Protein AF-A0AAD4NCC8-F1 (afdb_monomer)

pLDDT: mean 80.58, std 19.7, range [39.34, 98.5]

Sequence (128 aa):
MSDNEFSDNEIDVESAASPSLSGNAPIHDSKRQARAQHNALERRRRDNIKDMYTSLKDEIPNFSNDRASRAQILKKTIEQIQDSNAEVEELNRELKQIEETNQKLRAQIQEKQASTDTPQSNTPSGSQ

Foldseek 3Di:
DDDDDDDPPPPPPPPPDDDDDDDPPPVVVVVVVVVVVVVVVVVVVVVVVVVVLVVLQVPQPPSPDPPDDSVRSVVSSVVRVVVVVVVVVVVVVVVVVVVVVVVVVVVVVVVVVVVVPPDPPDDDDDDD

InterPro domains:
  IPR011598 Myc-type, basic helix-loop-helix (bHLH) domain [PF00010] (35-83)
  IPR011598 Myc-type, basic helix-loop-helix (bHLH) domain [PS50888] (33-84)
  IPR011598 Myc-type, basic helix-loop-helix (bHLH) domain [SM00353] (39-90)
  IPR036638 Helix-loop-helix DNA-binding domain superfamily [G3DSA:4.10.280.10] (25-116)
  IPR036638 Helix-loop-helix DNA-binding domain superfamily [SSF47459] (32-109)

Solvent-accessible surface area (backbone atoms only — not comparable to full-atom values): 8073 Å² total; per-residue (Å²): 138,83,91,84,86,77,83,81,76,78,80,80,76,79,76,82,84,76,86,87,77,96,68,90,58,67,68,58,50,51,58,51,48,53,52,51,51,51,54,52,51,52,49,52,51,52,50,52,52,50,50,52,54,49,55,56,40,72,72,40,83,92,61,80,59,94,80,62,48,71,67,53,44,54,53,49,50,53,50,50,54,52,51,51,51,52,49,51,55,49,52,53,51,50,50,52,53,51,51,55,50,49,51,52,51,52,51,53,52,52,54,52,52,58,62,69,68,57,76,82,78,82,76,85,79,85,84,136

Organism: NCBI:txid166010

Radius of gyration: 38.97 Å; Cα contacts (8 Å, |Δi|>4): 11; chains: 1; bounding box: 90×47×117 Å

Structure (mmCIF, N/CA/C/O backbone):
data_AF-A0AAD4NCC8-F1
#
_entry.id   AF-A0AAD4NCC8-F1
#
loop_
_atom_site.group_PDB
_atom_site.id
_atom_site.type_symbol
_atom_site.label_atom_id
_atom_site.label_alt_id
_atom_site.label_comp_id
_atom_site.label_asym_id
_atom_site.label_entity_id
_atom_site.label_seq_id
_atom_site.pdbx_PDB_ins_code
_atom_site.Cartn_x
_atom_site.Cartn_y
_atom_site.Cartn_z
_atom_site.occupancy
_atom_site.B_iso_or_equiv
_atom_site.auth_seq_id
_atom_site.auth_comp_id
_atom_site.auth_asym_id
_atom_site.auth_atom_id
_atom_site.pdbx_PDB_model_num
ATOM 1 N N . MET A 1 1 ? 18.645 31.765 0.807 1.00 39.34 1 MET A N 1
ATOM 2 C CA . MET A 1 1 ? 19.757 30.820 0.599 1.00 39.34 1 MET A CA 1
ATOM 3 C C . MET A 1 1 ? 19.487 30.157 -0.731 1.00 39.34 1 MET A C 1
ATOM 5 O O . MET A 1 1 ? 18.459 29.515 -0.868 1.00 39.34 1 MET A O 1
ATOM 9 N N . SER A 1 2 ? 20.288 30.499 -1.732 1.00 42.75 2 SER A N 1
ATOM 10 C CA . SER A 1 2 ? 20.187 30.007 -3.104 1.00 42.75 2 SER A CA 1
ATOM 11 C C . SER A 1 2 ? 21.313 29.006 -3.311 1.00 42.75 2 SER A C 1
A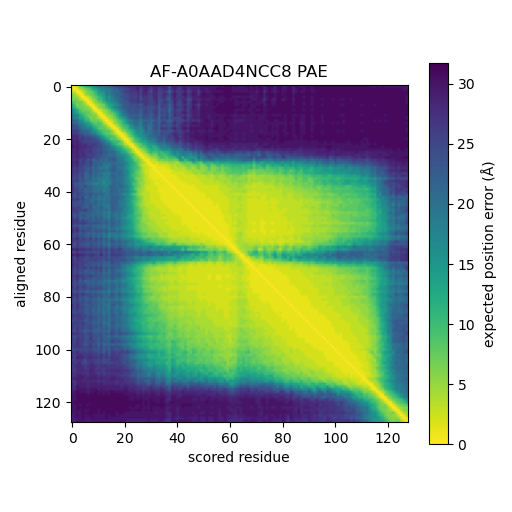TOM 13 O O . SER A 1 2 ? 22.481 29.395 -3.307 1.00 42.75 2 SER A O 1
ATOM 15 N N . ASP A 1 3 ? 20.930 27.740 -3.427 1.00 51.22 3 ASP A N 1
ATOM 16 C CA . ASP A 1 3 ? 21.790 26.607 -3.737 1.00 51.22 3 ASP A CA 1
ATOM 17 C C . ASP A 1 3 ? 22.314 26.731 -5.166 1.00 51.22 3 ASP A C 1
ATOM 19 O O . ASP A 1 3 ? 21.527 26.750 -6.111 1.00 51.22 3 ASP A O 1
ATOM 23 N N . ASN A 1 4 ? 23.633 26.822 -5.331 1.00 58.09 4 ASN A N 1
ATOM 24 C CA . ASN A 1 4 ? 24.262 26.660 -6.638 1.00 58.09 4 ASN A CA 1
ATOM 25 C C . ASN A 1 4 ? 25.720 26.193 -6.499 1.00 58.09 4 ASN A C 1
ATOM 27 O O . ASN A 1 4 ? 26.644 26.858 -6.952 1.00 58.09 4 ASN A O 1
ATOM 31 N N . GLU A 1 5 ? 25.920 25.031 -5.874 1.00 58.19 5 GLU A N 1
ATOM 32 C CA . GLU A 1 5 ? 27.189 24.295 -5.912 1.00 58.19 5 GLU A CA 1
ATOM 33 C C . GLU A 1 5 ? 26.913 22.803 -6.126 1.00 58.19 5 GLU A C 1
ATOM 35 O O . GLU A 1 5 ? 26.882 22.000 -5.197 1.00 58.19 5 GLU A O 1
ATOM 40 N N . PHE A 1 6 ? 26.722 22.414 -7.384 1.00 49.16 6 PHE A N 1
ATOM 41 C CA . PHE A 1 6 ? 27.107 21.075 -7.808 1.00 49.16 6 PHE A CA 1
ATOM 42 C C . PHE A 1 6 ? 28.033 21.243 -9.003 1.00 49.16 6 PHE A C 1
ATOM 44 O O . PHE A 1 6 ? 27.615 21.627 -10.092 1.00 49.16 6 PHE A O 1
ATOM 51 N N . SER A 1 7 ? 29.319 21.076 -8.711 1.00 49.00 7 SER A N 1
ATOM 52 C CA . SER A 1 7 ? 30.437 21.180 -9.635 1.00 49.00 7 SER A CA 1
ATOM 53 C C . SER A 1 7 ? 30.214 20.256 -10.833 1.00 49.00 7 SER A C 1
ATOM 55 O O . SER A 1 7 ? 30.194 19.031 -10.702 1.00 49.00 7 SER A O 1
ATOM 57 N N . ASP A 1 8 ? 30.036 20.878 -11.995 1.00 54.84 8 ASP A N 1
ATOM 58 C CA . ASP A 1 8 ? 30.187 20.261 -13.305 1.00 54.84 8 ASP A CA 1
ATOM 59 C C . ASP A 1 8 ? 31.678 19.973 -13.485 1.00 54.84 8 ASP A C 1
ATOM 61 O O . ASP A 1 8 ? 32.475 20.835 -13.857 1.00 54.84 8 ASP A O 1
ATOM 65 N N . ASN A 1 9 ? 32.093 18.786 -13.053 1.00 53.12 9 ASN A N 1
ATOM 66 C CA . ASN A 1 9 ? 33.463 18.336 -13.202 1.00 53.12 9 ASN A CA 1
ATOM 67 C C . ASN A 1 9 ? 33.645 17.884 -14.657 1.00 53.12 9 ASN A C 1
ATOM 69 O O . ASN A 1 9 ? 33.572 16.688 -14.952 1.00 53.12 9 ASN A O 1
ATOM 73 N N . GLU A 1 10 ? 33.845 18.852 -15.558 1.00 53.25 10 GLU A N 1
ATOM 74 C CA . GLU A 1 10 ? 34.293 18.619 -16.929 1.00 53.25 10 GLU A CA 1
ATOM 75 C C . GLU A 1 10 ? 35.540 17.726 -16.894 1.00 53.25 10 GLU A C 1
ATOM 77 O O . GLU A 1 10 ? 36.611 18.107 -16.422 1.00 53.25 10 GLU A O 1
ATOM 82 N N . ILE A 1 11 ? 35.386 16.482 -17.349 1.00 59.38 11 ILE A N 1
ATOM 83 C CA . ILE A 1 11 ? 36.519 15.603 -17.615 1.00 59.38 11 ILE A CA 1
ATOM 84 C C . ILE A 1 11 ? 37.114 16.099 -18.928 1.00 59.38 11 ILE A C 1
ATOM 86 O O . ILE A 1 11 ? 36.654 15.733 -20.011 1.00 59.38 11 ILE A O 1
ATOM 90 N N . ASP A 1 12 ? 38.116 16.959 -18.798 1.00 49.59 12 ASP A N 1
ATOM 91 C CA . ASP A 1 12 ? 38.926 17.465 -19.894 1.00 49.59 12 ASP A CA 1
ATOM 92 C C . ASP A 1 12 ? 39.750 16.295 -20.463 1.00 49.59 12 ASP A C 1
ATOM 94 O O . ASP A 1 12 ? 40.814 15.923 -19.962 1.00 49.59 12 ASP A O 1
ATOM 98 N N . VAL A 1 13 ? 39.199 15.608 -21.468 1.00 57.56 13 VAL A N 1
ATOM 99 C CA . VAL A 1 13 ? 39.927 14.572 -22.211 1.00 57.56 13 VAL A CA 1
ATOM 100 C C . VAL A 1 13 ? 40.795 15.288 -23.237 1.00 57.56 13 VAL A C 1
ATOM 102 O O . VAL A 1 13 ? 40.425 15.423 -24.405 1.00 57.56 13 VAL A O 1
ATOM 105 N N . GLU A 1 14 ? 41.949 15.763 -22.775 1.00 45.19 14 GLU A N 1
ATOM 106 C CA . GLU A 1 14 ? 42.994 16.376 -23.589 1.00 45.19 14 GLU A CA 1
ATOM 107 C C . GLU A 1 14 ? 43.442 15.382 -24.679 1.00 45.19 14 GLU A C 1
ATOM 109 O O . GLU A 1 14 ? 44.218 14.447 -24.464 1.00 45.19 14 GLU A O 1
ATOM 114 N N . SER A 1 15 ? 42.881 15.539 -25.879 1.00 56.84 15 SER A N 1
ATOM 115 C CA . SER A 1 15 ? 43.244 14.757 -27.056 1.00 56.84 15 SER A CA 1
ATOM 116 C C . SER A 1 15 ? 44.545 15.314 -27.628 1.00 56.84 15 SER A C 1
ATOM 118 O O . SER A 1 15 ? 44.545 16.148 -28.532 1.00 56.84 15 SER A O 1
ATOM 120 N N . ALA A 1 16 ? 45.672 14.847 -27.088 1.00 52.09 16 ALA A N 1
ATOM 121 C CA . ALA A 1 16 ? 46.987 15.060 -27.677 1.00 52.09 16 ALA A CA 1
ATOM 122 C C . ALA A 1 16 ? 47.058 14.343 -29.039 1.00 52.09 16 ALA A C 1
ATOM 124 O O . ALA A 1 16 ? 47.358 13.152 -29.145 1.00 52.09 16 ALA A O 1
ATOM 125 N N . ALA A 1 17 ? 46.728 15.078 -30.098 1.00 55.72 17 ALA A N 1
ATOM 126 C CA . ALA A 1 17 ? 46.842 14.632 -31.475 1.00 55.72 17 ALA A CA 1
ATOM 127 C C . ALA A 1 17 ? 48.323 14.449 -31.852 1.00 55.72 17 ALA A C 1
ATOM 129 O O . ALA A 1 17 ? 49.049 15.418 -32.059 1.00 55.72 17 ALA A O 1
ATOM 130 N N . SER A 1 18 ? 48.764 13.196 -31.985 1.00 56.88 18 SER A N 1
ATOM 131 C CA . SER A 1 18 ? 49.967 12.840 -32.749 1.00 56.88 18 SER A CA 1
ATOM 132 C C . SER A 1 18 ? 49.545 12.338 -34.135 1.00 56.88 18 SER A C 1
ATOM 134 O O . SER A 1 18 ? 48.647 11.493 -34.214 1.00 56.88 18 SER A O 1
ATOM 136 N N . PRO A 1 19 ? 50.129 12.840 -35.239 1.00 62.56 19 PRO A N 1
ATOM 137 C CA . PRO A 1 19 ? 49.698 12.465 -36.573 1.00 62.56 19 PRO A CA 1
ATOM 138 C C . PRO A 1 19 ? 50.362 11.163 -37.034 1.00 62.56 19 PRO A C 1
ATOM 140 O O . PRO A 1 19 ? 51.541 10.925 -36.795 1.00 62.56 19 PRO A O 1
ATOM 143 N N . SER A 1 20 ? 49.588 10.400 -37.812 1.00 53.81 20 SER A N 1
ATOM 144 C CA . SER A 1 20 ? 50.002 9.292 -38.680 1.00 53.81 20 SER A CA 1
ATOM 145 C C . SER A 1 20 ? 50.388 7.975 -37.996 1.00 53.81 20 SER A C 1
ATOM 147 O O . SER A 1 20 ? 51.535 7.776 -37.613 1.00 53.81 20 SER A O 1
ATOM 149 N N . LEU A 1 21 ? 49.461 7.009 -38.034 1.00 45.81 21 LEU A N 1
ATOM 150 C CA . LEU A 1 21 ? 49.648 5.729 -38.734 1.00 45.81 21 LEU A CA 1
ATOM 151 C C . LEU A 1 21 ? 48.290 5.020 -38.909 1.00 45.81 21 LEU A C 1
ATOM 153 O O . LEU A 1 21 ? 47.430 5.026 -38.035 1.00 45.81 21 LEU A O 1
ATOM 157 N N . SER A 1 22 ? 48.112 4.458 -40.100 1.00 52.75 22 SER A N 1
ATOM 158 C CA . SER A 1 22 ? 46.989 3.648 -40.579 1.00 52.75 22 SER A CA 1
ATOM 159 C C . SER A 1 22 ? 46.392 2.695 -39.527 1.00 52.75 22 SER A C 1
ATOM 161 O O . SER A 1 22 ? 47.087 1.811 -39.032 1.00 52.75 22 SER A O 1
ATOM 163 N N . GLY A 1 23 ? 45.094 2.838 -39.223 1.00 49.53 23 GLY A N 1
ATOM 164 C CA . GLY A 1 23 ? 44.361 1.896 -38.367 1.00 49.53 23 GLY A CA 1
ATOM 165 C C . GLY A 1 23 ? 43.169 2.502 -37.625 1.00 49.53 23 GLY A C 1
ATOM 166 O O . GLY A 1 23 ? 43.095 2.408 -36.408 1.00 49.53 23 GLY A O 1
ATOM 167 N N . ASN A 1 24 ? 42.218 3.123 -38.328 1.00 51.06 24 ASN A N 1
ATOM 168 C CA . ASN A 1 24 ? 41.102 3.870 -37.721 1.00 51.06 24 ASN A CA 1
ATOM 169 C C . ASN A 1 24 ? 39.961 2.994 -37.132 1.00 51.06 24 ASN A C 1
ATOM 171 O O . ASN A 1 24 ? 38.832 3.459 -36.989 1.00 51.06 24 ASN A O 1
ATOM 175 N N . ALA A 1 25 ? 40.230 1.724 -36.815 1.00 57.03 25 ALA A N 1
ATOM 176 C CA . ALA A 1 25 ? 39.236 0.736 -36.378 1.00 57.03 25 ALA A CA 1
ATOM 177 C C . ALA A 1 25 ? 39.034 0.600 -34.840 1.00 57.03 25 ALA A C 1
ATOM 179 O O . ALA A 1 25 ? 37.885 0.503 -34.414 1.00 57.03 25 ALA A O 1
ATOM 180 N N . PRO A 1 26 ? 40.058 0.658 -33.958 1.00 58.09 26 PRO A N 1
ATOM 181 C CA . PRO A 1 26 ? 39.899 0.191 -32.573 1.00 58.09 26 PRO A CA 1
ATOM 182 C C . PRO A 1 26 ? 39.231 1.201 -31.618 1.00 58.09 26 PRO A C 1
ATOM 184 O O . PRO A 1 26 ? 38.599 0.810 -30.637 1.00 58.09 26 PRO A O 1
ATOM 187 N N . ILE A 1 27 ? 39.317 2.509 -31.889 1.00 58.06 27 ILE A N 1
ATOM 188 C CA . ILE A 1 27 ? 38.742 3.551 -31.009 1.00 58.06 27 ILE A CA 1
ATOM 189 C C . ILE A 1 27 ? 37.221 3.669 -31.205 1.00 58.06 27 ILE A C 1
ATOM 191 O O . ILE A 1 27 ? 36.467 3.852 -30.244 1.00 58.06 27 ILE A O 1
ATOM 195 N N . HIS A 1 28 ? 36.749 3.524 -32.446 1.00 61.66 28 HIS A N 1
ATOM 196 C CA . HIS A 1 28 ? 35.319 3.528 -32.754 1.00 61.66 28 HIS A CA 1
ATOM 197 C C . HIS A 1 28 ? 34.611 2.311 -32.137 1.00 61.66 28 HIS A C 1
ATOM 199 O O . HIS A 1 28 ? 33.507 2.443 -31.598 1.00 61.66 28 HIS A O 1
ATOM 205 N N . ASP A 1 29 ? 35.280 1.155 -32.129 1.00 72.94 29 ASP A N 1
ATOM 206 C CA . ASP A 1 29 ? 34.769 -0.071 -31.518 1.00 72.94 29 ASP A CA 1
ATOM 207 C C . ASP A 1 29 ? 34.649 0.037 -29.995 1.00 72.94 29 ASP A C 1
ATOM 209 O O . ASP A 1 29 ? 33.614 -0.345 -29.448 1.00 72.94 29 ASP A O 1
ATOM 213 N N . SER A 1 30 ? 35.615 0.663 -29.315 1.00 79.12 30 SER A N 1
ATOM 214 C CA . SER A 1 30 ? 35.541 0.903 -27.865 1.00 79.12 30 SER A CA 1
ATOM 215 C C . SER A 1 30 ? 34.361 1.811 -27.482 1.00 79.12 30 SER A C 1
ATOM 217 O O . SER A 1 30 ? 33.550 1.471 -26.616 1.00 79.12 30 SER A O 1
ATOM 219 N N . LYS A 1 31 ? 34.156 2.927 -28.201 1.00 87.06 31 LYS A N 1
ATOM 220 C CA . LYS A 1 31 ? 33.007 3.826 -27.963 1.00 87.06 31 LYS A CA 1
ATOM 221 C C . LYS A 1 31 ? 31.669 3.142 -28.262 1.00 87.06 31 LYS A C 1
ATOM 223 O O . LYS A 1 31 ? 30.679 3.361 -27.558 1.00 87.06 31 LYS A O 1
ATOM 228 N N . ARG A 1 32 ? 31.621 2.299 -29.297 1.00 87.44 32 ARG A N 1
ATOM 229 C CA . ARG A 1 32 ? 30.442 1.493 -29.640 1.00 87.44 32 ARG A CA 1
ATOM 230 C C . ARG A 1 32 ? 30.157 0.435 -28.573 1.00 87.44 32 ARG A C 1
ATOM 232 O O . ARG A 1 32 ? 28.995 0.248 -28.213 1.00 87.44 32 ARG A O 1
ATOM 239 N N . GLN A 1 33 ? 31.190 -0.209 -28.037 1.00 88.19 33 GLN A N 1
ATOM 240 C CA . GLN A 1 33 ? 31.080 -1.200 -26.971 1.00 88.19 33 GLN A CA 1
ATOM 241 C C . GLN A 1 33 ? 30.602 -0.570 -25.659 1.00 88.19 33 GLN A C 1
ATOM 243 O O . GLN A 1 33 ? 29.677 -1.101 -25.048 1.00 88.19 33 GLN A O 1
ATOM 248 N N . ALA A 1 34 ? 31.125 0.601 -25.282 1.00 92.44 34 ALA A N 1
ATOM 249 C CA . ALA A 1 34 ? 30.663 1.346 -24.108 1.00 92.44 34 ALA A CA 1
ATOM 250 C C . ALA A 1 34 ? 29.169 1.709 -24.208 1.00 92.44 34 ALA A C 1
ATOM 252 O O . ALA A 1 34 ? 28.398 1.484 -23.274 1.00 92.44 34 ALA A O 1
ATOM 253 N N . ARG A 1 35 ? 28.715 2.187 -25.377 1.00 94.69 35 ARG A N 1
ATOM 254 C CA . ARG A 1 35 ? 27.283 2.444 -25.632 1.00 94.69 35 ARG A CA 1
ATOM 255 C C . ARG A 1 35 ? 26.442 1.168 -25.559 1.00 94.69 35 ARG A C 1
ATOM 257 O O . ARG A 1 35 ? 25.340 1.195 -25.019 1.00 94.69 35 ARG A O 1
ATOM 264 N N . ALA A 1 36 ? 26.941 0.053 -26.093 1.00 95.19 36 ALA A N 1
ATOM 265 C CA . ALA A 1 36 ? 26.243 -1.229 -26.042 1.00 95.19 36 ALA A CA 1
ATOM 266 C C . ALA A 1 36 ? 26.101 -1.748 -24.601 1.00 95.19 36 ALA A C 1
ATOM 268 O O . ALA A 1 36 ? 25.016 -2.183 -24.219 1.00 95.19 36 ALA A O 1
ATOM 269 N N . GLN A 1 37 ? 27.158 -1.642 -23.790 1.00 95.69 37 GLN A N 1
ATOM 270 C CA . GLN A 1 37 ? 27.134 -1.988 -22.367 1.00 95.69 37 GLN A CA 1
ATOM 271 C C . GLN A 1 37 ? 26.147 -1.111 -21.592 1.00 95.69 37 GLN A C 1
ATOM 273 O O . GLN A 1 37 ? 25.313 -1.637 -20.857 1.00 95.69 37 GLN A O 1
ATOM 278 N N . HIS A 1 38 ? 26.177 0.205 -21.814 1.00 97.50 38 HIS A N 1
ATOM 279 C CA . HIS A 1 38 ? 25.222 1.132 -21.209 1.00 97.50 38 HIS A CA 1
ATOM 280 C C . HIS A 1 38 ? 23.770 0.775 -21.577 1.00 97.50 38 HIS A C 1
ATOM 282 O O . HIS A 1 38 ? 22.906 0.672 -20.707 1.00 97.50 38 HIS A O 1
ATOM 288 N N . ASN A 1 39 ? 23.495 0.500 -22.856 1.00 97.94 39 ASN A N 1
ATOM 289 C CA . ASN A 1 39 ? 22.163 0.095 -23.315 1.00 97.94 39 ASN A CA 1
ATOM 290 C C . ASN A 1 39 ? 21.704 -1.235 -22.702 1.00 97.94 39 ASN A C 1
ATOM 292 O O . ASN A 1 39 ? 20.520 -1.392 -22.391 1.00 97.94 39 ASN A O 1
ATOM 296 N N . ALA A 1 40 ? 22.623 -2.188 -22.527 1.00 97.50 40 ALA A N 1
ATOM 297 C CA . ALA A 1 40 ? 22.340 -3.459 -21.871 1.00 97.50 40 ALA A CA 1
ATOM 298 C C . ALA A 1 40 ? 21.992 -3.259 -20.388 1.00 97.50 40 ALA A C 1
ATOM 300 O O . ALA A 1 40 ? 21.006 -3.825 -19.909 1.00 97.50 40 ALA A O 1
ATOM 301 N N . LEU A 1 41 ? 22.747 -2.409 -19.685 1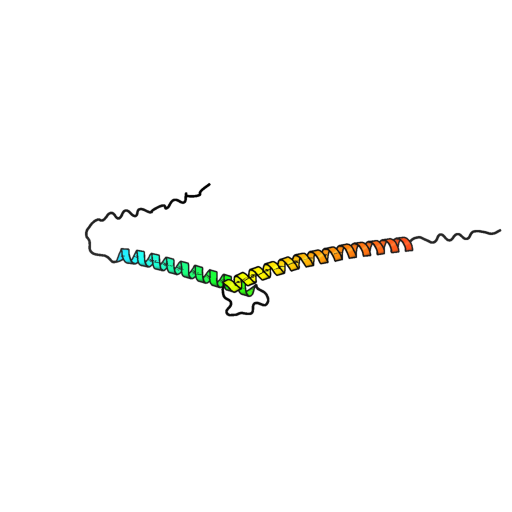.00 98.06 41 LEU A N 1
ATOM 302 C CA . LEU A 1 41 ? 22.483 -2.071 -18.288 1.00 98.06 41 LEU A CA 1
ATOM 303 C C . LEU A 1 41 ? 21.115 -1.400 -18.124 1.00 98.06 41 LEU A C 1
ATOM 305 O O . LEU A 1 41 ? 20.314 -1.829 -17.295 1.00 98.06 41 LEU A O 1
ATOM 309 N N . GLU A 1 42 ? 20.803 -0.409 -18.959 1.00 98.12 42 GLU A N 1
ATOM 310 C CA . GLU A 1 42 ? 19.517 0.287 -18.891 1.00 98.12 42 GLU A CA 1
ATOM 311 C C . GLU A 1 42 ? 18.344 -0.637 -19.249 1.00 98.12 42 GLU A C 1
ATOM 313 O O . GLU A 1 42 ? 17.269 -0.537 -18.658 1.00 98.12 42 GLU A O 1
ATOM 318 N N . ARG A 1 43 ? 18.529 -1.591 -20.173 1.00 98.31 43 ARG A N 1
ATOM 319 C CA . ARG A 1 43 ? 17.512 -2.618 -20.439 1.00 98.31 43 ARG A CA 1
ATOM 320 C C . ARG A 1 43 ? 17.235 -3.453 -19.190 1.00 98.31 43 ARG A C 1
ATOM 322 O O . ARG A 1 43 ? 16.074 -3.576 -18.818 1.00 98.31 43 ARG A O 1
ATOM 329 N N . ARG A 1 44 ? 18.278 -3.929 -18.504 1.00 98.31 44 ARG A N 1
ATOM 330 C CA . ARG A 1 44 ? 18.130 -4.670 -17.242 1.00 98.31 44 ARG A CA 1
ATOM 331 C C . ARG A 1 44 ? 17.431 -3.834 -16.167 1.00 98.31 44 ARG A C 1
ATOM 333 O O . ARG A 1 44 ? 16.571 -4.355 -15.464 1.00 98.31 44 ARG A O 1
ATOM 340 N N . ARG A 1 45 ? 17.756 -2.540 -16.060 1.00 98.50 45 ARG A N 1
ATOM 341 C CA . ARG A 1 45 ? 17.084 -1.618 -15.131 1.00 98.50 45 ARG A CA 1
ATOM 342 C C . ARG A 1 45 ? 15.590 -1.497 -15.442 1.00 98.50 45 ARG A C 1
ATOM 344 O O . ARG A 1 45 ? 14.765 -1.582 -14.537 1.00 98.50 45 ARG A O 1
ATOM 351 N N . ARG A 1 46 ? 15.231 -1.328 -16.718 1.00 98.25 46 ARG A N 1
ATOM 352 C CA . ARG A 1 46 ? 13.827 -1.242 -17.154 1.00 98.25 46 ARG A CA 1
ATOM 353 C C . ARG A 1 46 ? 13.054 -2.535 -16.914 1.00 98.25 46 ARG A C 1
ATOM 355 O O . ARG A 1 46 ? 11.897 -2.447 -16.510 1.00 98.25 46 ARG A O 1
ATOM 362 N N . ASP A 1 47 ? 13.677 -3.687 -17.149 1.00 98.25 47 ASP A N 1
ATOM 363 C CA . ASP A 1 47 ? 13.071 -4.996 -16.890 1.00 98.25 47 ASP A CA 1
ATOM 364 C C . ASP A 1 47 ? 12.807 -5.168 -15.385 1.00 98.25 47 ASP A C 1
ATOM 366 O O . ASP A 1 47 ? 11.675 -5.429 -14.998 1.00 98.25 47 ASP A O 1
ATOM 370 N N . ASN A 1 48 ? 13.783 -4.847 -14.527 1.00 98.38 48 ASN A N 1
ATOM 371 C CA . ASN A 1 48 ? 13.601 -4.885 -13.073 1.00 98.38 48 ASN A CA 1
ATOM 372 C C . ASN A 1 48 ? 12.463 -3.968 -12.587 1.00 98.38 48 ASN A C 1
ATOM 374 O O . ASN A 1 48 ? 11.620 -4.392 -11.802 1.00 98.38 48 ASN A O 1
ATOM 378 N N . ILE A 1 49 ? 12.385 -2.733 -13.093 1.00 97.44 49 ILE A N 1
ATOM 379 C CA . ILE A 1 49 ? 11.279 -1.822 -12.761 1.00 97.44 49 ILE A CA 1
ATOM 380 C C . ILE A 1 49 ? 9.941 -2.408 -13.219 1.00 97.44 49 ILE A C 1
ATOM 382 O O . ILE A 1 49 ? 8.945 -2.307 -12.509 1.00 97.44 49 ILE A O 1
ATOM 386 N N . LYS A 1 50 ? 9.887 -3.002 -14.414 1.00 96.25 50 LYS A N 1
ATOM 387 C CA . LYS A 1 50 ? 8.666 -3.630 -14.927 1.00 96.25 50 LYS A CA 1
ATOM 388 C C . LYS A 1 50 ? 8.220 -4.791 -14.032 1.00 96.25 50 LYS A C 1
ATOM 390 O O . LYS A 1 50 ? 7.024 -4.891 -13.757 1.00 96.25 50 LYS A O 1
ATOM 395 N N . ASP A 1 51 ? 9.158 -5.603 -13.559 1.00 96.88 51 ASP A N 1
ATOM 396 C CA . ASP A 1 51 ? 8.878 -6.695 -12.629 1.00 96.88 51 ASP A CA 1
ATOM 397 C C . ASP 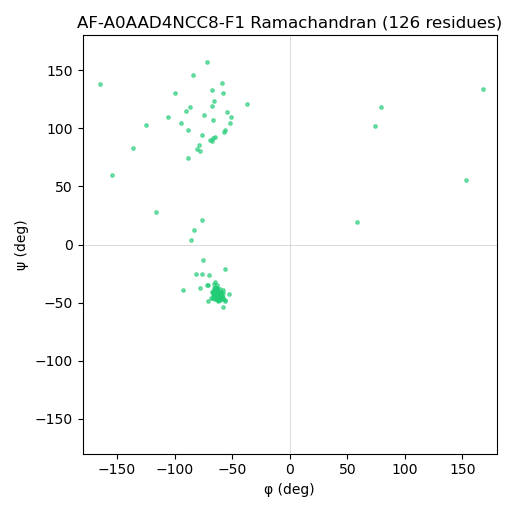A 1 51 ? 8.333 -6.143 -11.306 1.00 96.88 51 ASP A C 1
ATOM 399 O O . ASP A 1 51 ? 7.274 -6.577 -10.867 1.00 96.88 51 ASP A O 1
ATOM 403 N N . MET A 1 52 ? 8.949 -5.092 -10.748 1.00 97.00 52 MET A N 1
ATOM 404 C CA . MET A 1 52 ? 8.441 -4.419 -9.542 1.00 97.00 52 MET A CA 1
ATOM 405 C C . MET A 1 52 ? 7.012 -3.887 -9.711 1.00 97.00 52 MET A C 1
ATOM 407 O O . MET A 1 52 ? 6.200 -4.031 -8.805 1.00 97.00 52 MET A O 1
ATOM 411 N N . TYR A 1 53 ? 6.678 -3.288 -10.860 1.00 95.88 53 TYR A N 1
ATOM 412 C CA . TYR A 1 53 ? 5.303 -2.850 -11.141 1.00 95.88 53 TYR A CA 1
ATOM 413 C C . TYR A 1 53 ? 4.324 -4.021 -11.247 1.00 95.88 53 TYR A C 1
ATOM 415 O O . TYR A 1 53 ? 3.157 -3.858 -10.905 1.00 95.88 53 TYR A O 1
ATOM 423 N N . THR A 1 54 ? 4.784 -5.174 -11.736 1.00 93.31 54 THR A N 1
ATOM 424 C CA . THR A 1 54 ? 3.964 -6.387 -11.838 1.00 93.31 54 THR A CA 1
ATOM 425 C C . THR A 1 54 ? 3.711 -6.964 -10.448 1.00 93.31 54 THR A C 1
ATOM 427 O O . THR A 1 54 ? 2.560 -7.137 -10.079 1.00 93.31 54 THR A O 1
ATOM 430 N N . SER A 1 55 ? 4.750 -7.121 -9.624 1.00 94.31 55 SER A N 1
ATOM 431 C CA . SER A 1 55 ? 4.586 -7.542 -8.228 1.00 94.31 55 SER A CA 1
ATOM 432 C C . SER A 1 55 ? 3.701 -6.577 -7.442 1.00 94.31 55 SER A C 1
ATOM 434 O O . SER A 1 55 ? 2.787 -7.009 -6.756 1.00 94.31 55 SER A O 1
ATOM 436 N N . LEU A 1 56 ? 3.905 -5.262 -7.593 1.00 95.00 56 LEU A N 1
ATOM 437 C CA . LEU A 1 56 ? 3.070 -4.266 -6.921 1.00 95.00 56 LEU A CA 1
ATOM 438 C C . LEU A 1 56 ? 1.601 -4.374 -7.333 1.00 95.00 56 LEU A C 1
ATOM 440 O O . LEU A 1 56 ? 0.723 -4.182 -6.504 1.00 95.00 56 LEU A O 1
ATOM 444 N N . LYS A 1 57 ? 1.332 -4.658 -8.609 1.00 93.56 57 LYS A N 1
ATOM 445 C CA . LYS A 1 57 ? -0.022 -4.866 -9.118 1.00 93.56 57 LYS A CA 1
ATOM 446 C C . LYS A 1 57 ? -0.696 -6.055 -8.429 1.00 93.56 57 LYS A C 1
ATOM 448 O O . LYS A 1 57 ? -1.865 -5.947 -8.068 1.00 93.56 57 LYS A O 1
ATOM 453 N N . ASP A 1 58 ? 0.033 -7.154 -8.278 1.00 91.38 58 ASP A N 1
ATOM 454 C CA . ASP A 1 58 ? -0.490 -8.412 -7.743 1.00 91.38 58 ASP A CA 1
ATOM 455 C C . ASP A 1 58 ? -0.797 -8.32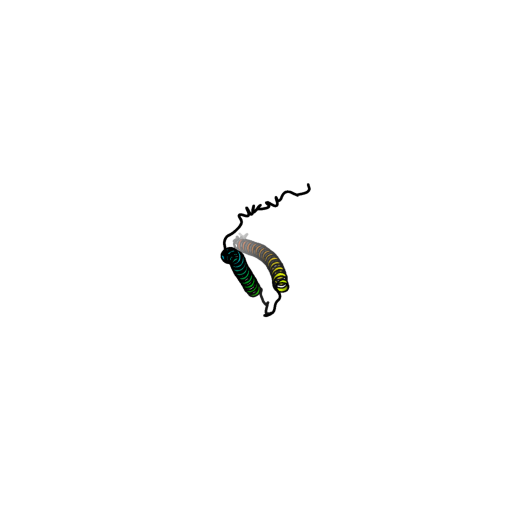4 -6.235 1.00 91.38 58 ASP A C 1
ATOM 457 O O . ASP A 1 58 ? -1.700 -9.004 -5.755 1.00 91.38 58 ASP A O 1
ATOM 461 N N . GLU A 1 59 ? -0.112 -7.437 -5.505 1.00 92.69 59 GLU A N 1
ATOM 462 C CA . GLU A 1 59 ? -0.369 -7.150 -4.083 1.00 92.69 59 GLU A CA 1
ATOM 463 C C . GLU A 1 59 ? -1.633 -6.299 -3.842 1.00 92.69 59 GLU A C 1
ATOM 465 O O . GLU A 1 59 ? -2.088 -6.170 -2.707 1.00 92.69 59 GLU A O 1
ATOM 470 N N . ILE A 1 60 ? -2.217 -5.686 -4.880 1.00 91.31 60 ILE A N 1
ATOM 471 C CA . ILE A 1 60 ? -3.409 -4.839 -4.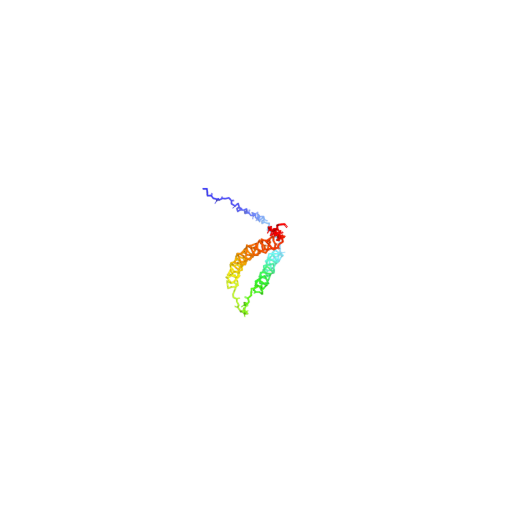729 1.00 91.31 60 ILE A CA 1
ATOM 472 C C . ILE A 1 60 ? -4.673 -5.717 -4.789 1.00 91.31 60 ILE A C 1
ATOM 474 O O . ILE A 1 60 ? -4.976 -6.290 -5.843 1.00 91.31 60 ILE A O 1
ATOM 478 N N . PRO A 1 61 ? -5.489 -5.766 -3.719 1.00 87.44 61 PRO A N 1
ATOM 479 C CA . PRO A 1 61 ? -6.724 -6.541 -3.703 1.00 87.44 61 PRO A CA 1
ATOM 480 C C . PRO A 1 61 ? -7.693 -6.107 -4.809 1.00 87.44 61 PRO A C 1
ATOM 482 O O . PRO A 1 61 ? -7.890 -4.917 -5.065 1.00 87.44 61 PRO A O 1
ATOM 485 N N . ASN A 1 62 ? -8.346 -7.080 -5.450 1.00 79.75 62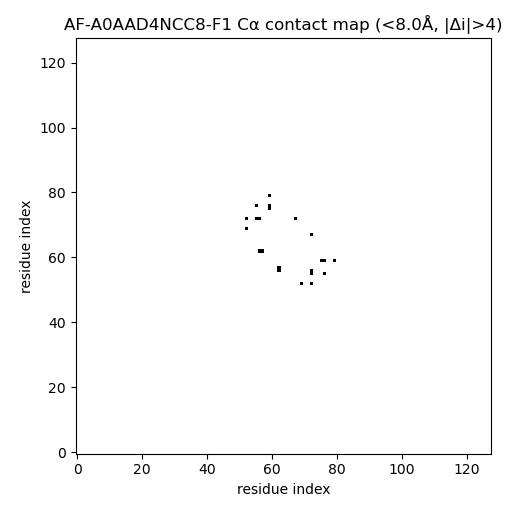 ASN A N 1
ATOM 486 C CA . ASN A 1 62 ? -9.374 -6.864 -6.478 1.00 79.75 62 ASN A CA 1
ATOM 487 C C . ASN A 1 62 ? -8.910 -6.058 -7.710 1.00 79.75 62 ASN A C 1
ATOM 489 O O . ASN A 1 62 ? -9.736 -5.542 -8.468 1.00 79.75 62 ASN A O 1
ATOM 493 N N . PHE A 1 63 ? -7.601 -5.964 -7.959 1.00 83.25 63 PHE A N 1
ATOM 494 C CA . PHE A 1 63 ? -7.056 -5.245 -9.107 1.00 83.25 63 PHE A CA 1
ATOM 495 C C . PHE A 1 63 ? -6.932 -6.144 -10.349 1.00 83.25 63 PHE A C 1
ATOM 497 O O . PHE A 1 63 ? -5.853 -6.562 -10.760 1.00 83.25 63 PHE A O 1
ATOM 504 N N . SER A 1 64 ? -8.065 -6.444 -10.988 1.00 70.75 64 SER A N 1
ATOM 505 C CA . SER A 1 64 ? -8.167 -7.418 -12.092 1.00 70.75 64 SER A CA 1
ATOM 506 C C . SER A 1 64 ? -7.809 -6.883 -13.489 1.00 70.75 64 SER A C 1
ATOM 508 O O . SER A 1 64 ? -8.081 -7.536 -14.497 1.00 70.75 64 SER A O 1
ATOM 510 N N . ASN A 1 65 ? -7.206 -5.695 -13.602 1.00 75.94 65 ASN A N 1
ATOM 511 C CA . ASN A 1 65 ? -6.915 -5.116 -14.913 1.00 75.94 65 ASN A CA 1
ATOM 512 C C . ASN A 1 65 ? -5.551 -5.572 -15.454 1.00 75.94 65 ASN A C 1
ATOM 514 O O . ASN A 1 65 ? -4.507 -4.986 -15.155 1.00 75.94 65 ASN A O 1
ATOM 518 N N . ASP A 1 66 ? -5.569 -6.579 -16.327 1.00 72.50 66 ASP A N 1
ATOM 519 C CA . ASP A 1 66 ? -4.390 -7.094 -17.040 1.00 72.50 66 ASP A CA 1
ATOM 520 C C . ASP A 1 66 ? -3.622 -6.051 -17.854 1.00 72.50 66 ASP A C 1
ATOM 522 O O . ASP A 1 66 ? -2.432 -6.228 -18.109 1.00 72.50 66 ASP A O 1
ATOM 526 N N . ARG A 1 67 ? -4.255 -4.926 -18.207 1.00 83.62 67 ARG A N 1
ATOM 527 C CA . ARG A 1 67 ? -3.635 -3.825 -18.960 1.00 83.62 67 ARG A CA 1
ATOM 528 C C . ARG A 1 67 ? -3.553 -2.523 -18.165 1.00 83.62 67 ARG A C 1
ATOM 530 O O . ARG A 1 67 ? -3.550 -1.443 -18.756 1.00 83.62 67 ARG A O 1
ATOM 537 N N . ALA A 1 68 ? -3.483 -2.603 -16.838 1.00 88.31 68 ALA A N 1
ATOM 538 C CA . ALA A 1 68 ? -3.297 -1.426 -16.000 1.00 88.31 68 ALA A CA 1
ATOM 539 C C . ALA A 1 68 ? -2.015 -0.657 -16.362 1.00 88.31 68 ALA A C 1
ATOM 541 O O . ALA A 1 68 ? -0.921 -1.218 -16.448 1.00 88.31 68 ALA A O 1
ATOM 542 N N . SER A 1 69 ? -2.145 0.655 -16.552 1.00 93.94 69 SER A N 1
ATOM 543 C CA . SER A 1 69 ? -0.991 1.534 -16.745 1.00 93.94 69 SER A CA 1
ATOM 544 C C . SER A 1 69 ? -0.207 1.719 -15.440 1.00 93.94 69 SER A C 1
ATOM 546 O O . SER A 1 69 ? -0.765 1.616 -14.348 1.00 93.94 69 SER A O 1
ATOM 548 N N . ARG A 1 70 ? 1.081 2.084 -15.536 1.00 94.44 70 ARG A N 1
ATOM 549 C CA . ARG A 1 70 ? 1.922 2.394 -14.360 1.00 94.44 70 ARG A CA 1
ATOM 550 C C . ARG A 1 70 ? 1.281 3.438 -13.443 1.00 94.44 70 ARG A C 1
ATOM 552 O O . ARG A 1 70 ? 1.275 3.261 -12.234 1.00 94.44 70 ARG A O 1
ATOM 559 N N . ALA A 1 71 ? 0.695 4.488 -14.019 1.00 95.06 71 ALA A N 1
ATOM 560 C CA . ALA A 1 71 ? 0.012 5.529 -13.254 1.00 95.06 71 ALA A CA 1
ATOM 561 C C . ALA A 1 71 ? -1.218 4.991 -12.502 1.00 95.06 71 ALA A C 1
ATOM 563 O O . ALA A 1 71 ? -1.447 5.374 -11.359 1.00 95.06 71 ALA A O 1
ATOM 564 N N . GLN A 1 72 ? -1.985 4.082 -13.114 1.00 94.19 72 GLN A N 1
ATOM 565 C CA . GLN A 1 72 ? -3.121 3.437 -12.450 1.00 94.19 72 GLN A CA 1
ATOM 566 C C . GLN A 1 72 ? -2.678 2.516 -11.316 1.00 94.19 72 GLN A C 1
ATOM 568 O O . GLN A 1 72 ? -3.312 2.548 -10.268 1.00 94.19 72 GLN A O 1
ATOM 573 N N . ILE A 1 73 ? -1.599 1.747 -11.507 1.00 94.81 73 ILE A N 1
ATOM 574 C CA . ILE A 1 73 ? -1.025 0.905 -10.447 1.00 94.81 73 ILE A CA 1
ATOM 575 C C . ILE A 1 73 ? -0.653 1.788 -9.252 1.00 94.81 73 ILE A C 1
ATOM 577 O O . ILE A 1 73 ? -1.177 1.576 -8.168 1.00 94.81 73 ILE A O 1
ATOM 581 N N . LEU A 1 74 ? 0.137 2.850 -9.466 1.00 96.25 74 LEU A N 1
ATOM 582 C CA . LEU A 1 74 ? 0.528 3.767 -8.387 1.00 96.25 74 LEU A CA 1
ATOM 583 C C . LEU A 1 74 ? -0.677 4.401 -7.689 1.00 96.25 74 LEU A C 1
ATOM 585 O O . LEU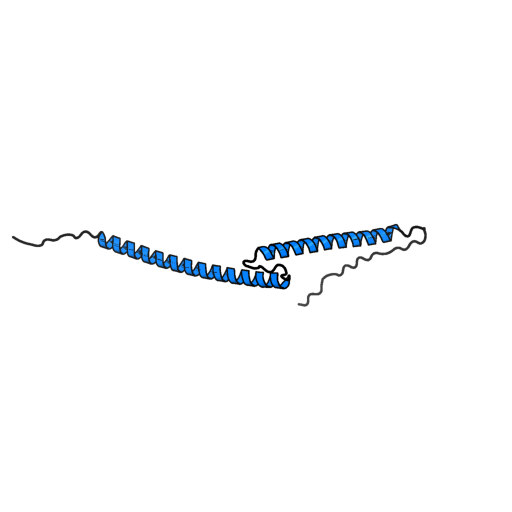 A 1 74 ? -0.738 4.420 -6.463 1.00 96.25 74 LEU A O 1
ATOM 589 N N . LYS A 1 75 ? -1.645 4.911 -8.461 1.00 94.88 75 LYS A N 1
ATOM 590 C CA . LYS A 1 75 ? -2.847 5.529 -7.898 1.00 94.88 75 LYS A CA 1
ATOM 591 C C . LYS A 1 75 ? -3.615 4.534 -7.031 1.00 94.88 75 LYS A C 1
ATOM 593 O O . LYS A 1 75 ? -3.998 4.881 -5.918 1.00 94.88 75 LYS A O 1
ATOM 598 N N . LYS A 1 76 ? -3.806 3.303 -7.513 1.00 94.12 76 LYS A N 1
ATOM 599 C CA . LYS A 1 76 ? -4.570 2.304 -6.772 1.00 94.12 76 LYS A CA 1
ATOM 600 C C . LYS A 1 76 ? -3.831 1.798 -5.536 1.00 94.12 76 LYS A C 1
ATOM 602 O O . LYS A 1 76 ? -4.472 1.579 -4.517 1.00 94.12 76 LYS A O 1
ATOM 607 N N . THR A 1 77 ? -2.504 1.685 -5.589 1.00 95.75 77 THR A N 1
ATOM 608 C CA . THR A 1 77 ? -1.684 1.405 -4.403 1.00 95.75 77 THR A CA 1
ATOM 609 C C . THR A 1 77 ? -1.872 2.480 -3.335 1.00 95.75 77 THR A C 1
ATOM 611 O O . THR A 1 77 ? -2.043 2.149 -2.168 1.00 95.75 77 THR A O 1
ATOM 614 N N . ILE A 1 78 ? -1.862 3.761 -3.720 1.00 96.31 78 ILE A N 1
ATOM 615 C CA . ILE A 1 78 ? -2.058 4.866 -2.771 1.00 96.31 78 ILE A CA 1
ATOM 616 C C . ILE A 1 78 ? -3.442 4.777 -2.122 1.00 96.31 78 ILE A C 1
ATOM 618 O O . ILE A 1 78 ? -3.529 4.855 -0.900 1.00 96.31 78 ILE A O 1
ATOM 622 N N . GLU A 1 79 ? -4.494 4.571 -2.920 1.00 95.06 79 GLU A N 1
ATOM 623 C CA . GLU A 1 79 ? -5.858 4.366 -2.408 1.00 95.06 79 GLU A CA 1
ATOM 624 C C . GLU A 1 79 ? -5.906 3.183 -1.431 1.00 95.06 79 GLU A C 1
ATOM 626 O O . GLU A 1 79 ? -6.385 3.336 -0.316 1.00 95.06 79 GLU A O 1
ATOM 631 N N . GLN A 1 80 ? -5.320 2.038 -1.794 1.00 95.69 80 GLN A N 1
ATOM 632 C CA . GLN A 1 80 ? -5.317 0.849 -0.941 1.00 95.69 80 GLN A CA 1
ATOM 633 C C . GLN A 1 80 ? -4.606 1.084 0.397 1.00 95.69 80 GLN A C 1
ATOM 635 O O . GLN A 1 80 ? -5.090 0.636 1.429 1.00 95.69 80 GLN A O 1
ATOM 640 N N . ILE A 1 81 ? -3.472 1.789 0.404 1.00 96.50 81 ILE A N 1
ATOM 641 C CA . ILE A 1 81 ? -2.762 2.126 1.647 1.00 96.50 81 ILE A CA 1
ATOM 642 C C . ILE A 1 81 ? -3.625 3.038 2.526 1.00 96.50 81 ILE A C 1
ATOM 644 O O . ILE A 1 81 ? -3.668 2.860 3.742 1.00 96.50 81 ILE A O 1
ATOM 648 N N . GLN A 1 82 ? -4.308 4.017 1.930 1.00 97.12 82 GLN A N 1
ATOM 649 C CA . GLN A 1 82 ? -5.198 4.919 2.662 1.00 97.12 82 GLN A CA 1
ATOM 650 C C . GLN A 1 82 ? -6.390 4.168 3.261 1.00 97.12 82 GLN A C 1
ATOM 652 O O . GLN A 1 82 ? -6.664 4.336 4.449 1.00 97.12 82 GLN A O 1
ATOM 657 N N . ASP A 1 83 ? -7.034 3.311 2.468 1.00 95.94 83 ASP A N 1
ATOM 658 C CA . ASP A 1 83 ? -8.165 2.487 2.895 1.00 95.94 83 ASP A CA 1
ATOM 659 C C . ASP A 1 83 ? -7.748 1.525 4.018 1.00 95.94 83 ASP A C 1
ATOM 661 O O . ASP A 1 83 ? -8.390 1.485 5.064 1.00 95.94 83 ASP A O 1
ATOM 665 N N . SER A 1 84 ? -6.620 0.823 3.861 1.00 96.50 84 SER A N 1
ATOM 666 C CA . SER A 1 84 ? -6.093 -0.082 4.890 1.00 96.50 84 SER A CA 1
ATOM 667 C C . SER A 1 84 ? -5.715 0.647 6.182 1.00 96.50 84 SER A C 1
ATOM 669 O O . SER A 1 84 ? -5.967 0.130 7.266 1.00 96.50 84 SER A O 1
ATOM 671 N N . ASN A 1 85 ? -5.153 1.857 6.108 1.00 97.69 85 ASN A N 1
ATOM 672 C CA . ASN A 1 85 ? -4.878 2.647 7.311 1.00 97.69 85 ASN A CA 1
ATOM 673 C C . ASN A 1 85 ? -6.172 3.079 8.015 1.00 97.69 85 ASN A C 1
ATOM 675 O O . ASN A 1 85 ? -6.240 3.037 9.241 1.00 97.69 85 ASN A O 1
ATOM 679 N N . ALA A 1 86 ? -7.201 3.477 7.261 1.00 97.69 86 ALA A N 1
ATOM 680 C CA . ALA A 1 86 ? -8.501 3.821 7.829 1.00 97.69 86 ALA A CA 1
ATOM 681 C C . ALA A 1 86 ? -9.178 2.605 8.485 1.00 97.69 86 ALA A C 1
ATOM 683 O O . ALA A 1 86 ? -9.741 2.732 9.571 1.00 97.69 86 ALA A O 1
ATOM 684 N N . GLU A 1 87 ? -9.072 1.427 7.866 1.00 97.56 87 GLU A N 1
ATOM 685 C CA . GLU A 1 87 ? -9.562 0.162 8.419 1.00 97.56 87 GLU A CA 1
ATOM 686 C C . GLU A 1 87 ? -8.845 -0.201 9.727 1.00 97.56 87 GLU A C 1
ATOM 688 O O . GLU A 1 87 ? -9.499 -0.534 10.712 1.00 97.56 87 GLU A O 1
ATOM 693 N N . VAL A 1 88 ? -7.515 -0.066 9.785 1.00 98.12 88 VAL A N 1
ATOM 694 C CA . VAL A 1 88 ? -6.739 -0.284 11.019 1.00 98.12 88 VAL A CA 1
ATOM 695 C C . VAL A 1 88 ? -7.186 0.663 12.136 1.00 98.12 88 VAL A C 1
ATOM 697 O O . VAL A 1 88 ? -7.344 0.235 13.280 1.00 98.12 88 VAL A O 1
ATOM 700 N N . GLU A 1 89 ? -7.411 1.940 11.827 1.00 98.31 89 GLU A N 1
ATOM 701 C CA . GLU A 1 89 ? -7.897 2.916 12.806 1.00 98.31 89 GLU A CA 1
ATOM 702 C C . GLU A 1 89 ? -9.289 2.562 13.342 1.00 98.31 89 GLU A C 1
ATOM 704 O O . GLU A 1 89 ? -9.526 2.682 14.546 1.00 98.31 89 GLU A O 1
ATOM 709 N N . GLU A 1 90 ? -10.202 2.103 12.485 1.00 98.44 90 GLU A N 1
ATOM 710 C CA . GLU A 1 90 ? -11.539 1.689 12.917 1.00 98.44 90 GLU A CA 1
ATOM 711 C C . GLU A 1 90 ? -11.487 0.416 13.766 1.00 98.44 90 GLU A C 1
ATOM 713 O O . GLU A 1 90 ? -12.029 0.395 14.871 1.00 98.44 90 GLU A O 1
ATOM 718 N N . LEU A 1 91 ? -10.740 -0.602 13.332 1.00 98.31 91 LEU A N 1
ATOM 719 C CA . LEU A 1 91 ? -10.548 -1.834 14.102 1.00 98.31 91 LEU A CA 1
ATOM 720 C C . LEU A 1 91 ? -9.952 -1.555 15.487 1.00 98.31 91 LEU A C 1
ATOM 722 O O . LEU A 1 91 ? -10.380 -2.145 16.478 1.00 98.31 91 LEU A O 1
ATOM 726 N N . ASN A 1 92 ? -9.007 -0.618 15.591 1.00 98.25 92 ASN A N 1
ATOM 727 C CA . ASN A 1 92 ? -8.450 -0.203 16.879 1.00 98.25 92 ASN A CA 1
ATOM 728 C C . ASN A 1 92 ? -9.495 0.481 17.777 1.00 98.25 92 ASN A C 1
ATOM 730 O O . ASN A 1 92 ? -9.491 0.283 18.997 1.00 98.25 92 ASN A O 1
ATOM 734 N N . ARG A 1 93 ? -10.404 1.280 17.202 1.00 98.31 93 ARG A N 1
ATOM 735 C CA . ARG A 1 93 ? -11.512 1.896 17.953 1.00 98.31 93 ARG A CA 1
ATOM 736 C C . ARG A 1 93 ? -12.494 0.845 18.445 1.00 98.31 93 ARG A C 1
ATOM 738 O O . ARG A 1 93 ? -12.865 0.886 19.619 1.00 98.31 93 ARG A O 1
ATOM 745 N N . GLU A 1 94 ? -12.886 -0.088 17.585 1.00 98.12 94 GLU A N 1
ATOM 746 C CA . GLU A 1 94 ? -13.775 -1.193 17.943 1.00 98.12 94 GLU A CA 1
ATOM 747 C C . GLU A 1 94 ? -13.166 -2.056 19.049 1.00 98.12 94 GLU A C 1
ATOM 749 O O . GLU A 1 94 ? -13.824 -2.329 20.053 1.00 98.12 94 GLU A O 1
ATOM 754 N N . LEU A 1 95 ? -11.884 -2.412 18.922 1.00 98.38 95 LEU A N 1
ATOM 755 C CA . LEU A 1 95 ? -11.156 -3.183 19.927 1.00 98.38 95 LEU A CA 1
ATOM 756 C C . LEU A 1 95 ? -11.213 -2.481 21.289 1.00 98.38 95 LEU A C 1
ATOM 758 O O . LEU A 1 95 ? -11.618 -3.093 22.279 1.00 98.38 95 LEU A O 1
ATOM 762 N N . LYS A 1 96 ? -10.925 -1.175 21.336 1.00 98.19 96 LYS A N 1
ATOM 763 C CA . LYS A 1 96 ? -11.008 -0.386 22.572 1.00 98.19 96 LYS A CA 1
ATOM 764 C C . LYS A 1 96 ? -12.421 -0.373 23.167 1.00 98.19 96 LYS A C 1
ATOM 766 O O . LYS A 1 96 ? -12.587 -0.536 24.375 1.00 98.19 96 LYS A O 1
ATOM 771 N N . GLN A 1 97 ? -13.454 -0.201 22.342 1.00 98.06 97 GLN A N 1
ATOM 772 C CA . GLN A 1 97 ? -14.844 -0.228 22.813 1.00 98.06 97 GLN A CA 1
ATOM 773 C C . GLN A 1 97 ? -15.229 -1.599 23.385 1.00 98.06 97 GLN A C 1
ATOM 775 O O . GLN A 1 97 ? -15.908 -1.683 24.416 1.00 98.06 97 GLN A O 1
ATOM 780 N N . ILE A 1 98 ? -14.785 -2.678 22.738 1.00 98.12 98 ILE A N 1
ATOM 781 C CA . ILE A 1 98 ? -15.001 -4.054 23.190 1.00 98.12 98 ILE A CA 1
ATOM 782 C C . ILE A 1 98 ? -14.282 -4.300 24.519 1.00 98.12 98 ILE A C 1
ATOM 784 O O . ILE A 1 98 ? -14.862 -4.910 25.420 1.00 98.12 98 ILE A O 1
ATOM 788 N N . GLU A 1 99 ? -13.052 -3.818 24.681 1.00 98.00 99 GLU A N 1
ATOM 789 C CA . GLU A 1 99 ? -12.301 -3.912 25.936 1.00 98.00 99 GLU A CA 1
ATOM 790 C C . GLU A 1 99 ? -12.999 -3.168 27.078 1.00 98.00 99 GLU A C 1
ATOM 792 O O . GLU A 1 99 ? -13.227 -3.754 28.139 1.00 98.00 99 GLU A O 1
ATOM 797 N N . GLU A 1 100 ? -13.424 -1.921 26.854 1.00 97.75 100 GLU A N 1
ATOM 798 C CA . GLU A 1 100 ? -14.166 -1.131 27.844 1.00 97.75 100 GLU A CA 1
ATOM 799 C C . GLU A 1 100 ? -15.485 -1.810 28.242 1.00 97.75 100 GLU A C 1
ATOM 801 O O . GLU A 1 100 ? -15.862 -1.843 29.418 1.00 97.75 100 GLU A O 1
ATOM 806 N N . THR A 1 101 ? -16.193 -2.380 27.266 1.00 97.38 101 THR A N 1
ATOM 807 C CA . THR A 1 101 ? -17.450 -3.100 27.499 1.00 97.38 101 THR A CA 1
ATOM 808 C C . THR A 1 101 ? -17.208 -4.376 28.298 1.00 97.38 101 THR A C 1
ATOM 810 O O . THR A 1 101 ? -17.893 -4.624 29.292 1.00 97.38 101 THR A O 1
ATOM 813 N N . ASN A 1 102 ? -16.191 -5.156 27.933 1.00 97.12 102 ASN A N 1
ATOM 814 C CA . ASN A 1 102 ? -15.792 -6.345 28.678 1.00 97.12 102 ASN A CA 1
ATOM 815 C C . ASN A 1 102 ? -15.382 -6.008 30.112 1.00 97.12 102 ASN A C 1
ATOM 817 O O . ASN A 1 102 ? -15.767 -6.723 31.037 1.00 97.12 102 ASN A O 1
ATOM 821 N N . GLN A 1 103 ? -14.641 -4.920 30.324 1.00 97.50 103 GLN A N 1
ATOM 822 C CA . GLN A 1 103 ? -14.256 -4.474 31.660 1.00 97.50 103 GLN A CA 1
ATOM 823 C C . GLN A 1 103 ? -15.488 -4.137 32.511 1.00 97.50 103 GLN A C 1
ATOM 825 O O . GLN A 1 103 ? -15.597 -4.612 33.643 1.00 97.50 103 GLN A O 1
ATOM 830 N N . LYS A 1 104 ? -16.448 -3.384 31.957 1.00 96.81 104 LYS A N 1
ATOM 831 C CA . LYS A 1 104 ? -17.712 -3.051 32.637 1.00 96.81 104 LYS A CA 1
ATOM 832 C C . LYS A 1 104 ? -18.515 -4.302 32.992 1.00 96.81 104 LYS A C 1
ATOM 834 O O . LYS A 1 104 ? -18.996 -4.419 34.116 1.00 96.81 104 LYS A O 1
ATOM 839 N N . LEU A 1 105 ? -18.634 -5.252 32.065 1.00 96.31 105 LEU A N 1
ATOM 840 C CA . LEU A 1 105 ? -19.349 -6.508 32.302 1.00 96.31 105 LEU A CA 1
ATOM 841 C C . LEU A 1 105 ? -18.671 -7.356 33.384 1.00 96.31 105 LEU A C 1
ATOM 843 O O . LEU A 1 105 ? -19.349 -7.870 34.271 1.00 96.31 105 LEU A O 1
ATOM 847 N N . ARG A 1 106 ? -17.337 -7.462 33.364 1.00 95.81 106 ARG A N 1
ATOM 848 C CA . ARG A 1 106 ? -16.572 -8.170 34.403 1.00 95.81 106 ARG A CA 1
ATOM 849 C C . ARG A 1 106 ? -16.768 -7.543 35.783 1.00 95.81 106 ARG A C 1
ATOM 851 O O . ARG A 1 106 ? -16.983 -8.280 36.741 1.00 95.81 106 ARG A O 1
ATOM 858 N N . ALA A 1 107 ? -16.763 -6.212 35.876 1.00 94.31 107 ALA A N 1
ATOM 859 C CA . ALA A 1 107 ? -17.028 -5.504 37.128 1.00 94.31 107 ALA A CA 1
ATOM 860 C C . ALA A 1 107 ? -18.447 -5.783 37.660 1.00 94.31 107 ALA A C 1
ATOM 862 O O . ALA A 1 107 ? -18.608 -6.109 38.834 1.00 94.31 107 ALA A O 1
ATOM 863 N N . GLN A 1 108 ? -19.466 -5.750 36.792 1.00 94.75 108 GLN A N 1
ATOM 864 C CA . GLN A 1 108 ? -20.848 -6.075 37.176 1.00 94.75 108 GLN A CA 1
ATOM 865 C C . GLN A 1 108 ? -21.008 -7.527 37.645 1.00 94.75 108 GLN A C 1
ATOM 867 O O . GLN A 1 108 ? -21.781 -7.801 38.563 1.00 94.75 108 GLN A O 1
ATOM 872 N N . ILE A 1 109 ? -20.300 -8.473 37.019 1.00 94.31 109 ILE A N 1
ATOM 873 C CA . ILE A 1 109 ? -20.303 -9.876 37.451 1.00 94.31 109 ILE A CA 1
ATOM 874 C C . ILE A 1 109 ? -19.703 -9.993 38.856 1.00 94.31 109 ILE A C 1
ATOM 876 O O . ILE A 1 109 ? -20.307 -10.634 39.713 1.00 94.31 109 ILE A O 1
ATOM 880 N N . GLN A 1 110 ? -18.564 -9.342 39.107 1.00 92.88 110 GLN A N 1
ATOM 881 C CA . GLN A 1 110 ? -17.904 -9.362 40.413 1.00 92.88 110 GLN A CA 1
ATOM 882 C C . GLN A 1 110 ? -18.784 -8.758 41.518 1.00 92.88 110 GLN A C 1
ATOM 884 O O . GLN A 1 110 ? -18.900 -9.337 42.595 1.00 92.88 110 GLN A O 1
ATOM 889 N N . GLU A 1 111 ? -19.443 -7.628 41.251 1.00 92.44 111 GLU A N 1
ATOM 890 C CA . GLU A 1 111 ? -20.366 -6.983 42.195 1.00 92.44 111 GLU A CA 1
ATOM 891 C C . GLU A 1 111 ? -21.559 -7.887 42.542 1.00 92.44 111 GLU A C 1
ATOM 893 O O . GLU A 1 111 ? -21.922 -8.042 43.713 1.00 92.44 111 GLU A O 1
ATOM 898 N N . LYS A 1 112 ? -22.150 -8.536 41.531 1.00 89.62 112 LYS A N 1
ATOM 899 C CA . LYS A 1 112 ? -23.263 -9.471 41.736 1.00 89.62 112 LYS A CA 1
ATOM 900 C C . LYS A 1 112 ? -22.840 -10.698 42.538 1.00 89.62 112 LYS A C 1
ATOM 902 O O . LYS A 1 112 ? -23.578 -11.090 43.434 1.00 89.62 112 LYS A O 1
ATOM 907 N N . GLN A 1 113 ? -21.666 -11.264 42.258 1.00 88.75 113 GLN A N 1
ATOM 908 C CA . GLN A 1 113 ? -21.112 -12.393 43.014 1.00 88.75 113 GLN A CA 1
ATOM 909 C C . GLN A 1 113 ? -20.841 -12.020 44.480 1.00 88.75 113 GLN A C 1
ATOM 911 O O . GLN A 1 113 ? -21.244 -12.745 45.386 1.00 88.75 113 GLN A O 1
ATOM 916 N N . ALA A 1 114 ? -20.258 -10.843 44.728 1.00 80.31 114 ALA A N 1
ATOM 917 C CA . ALA A 1 114 ? -20.036 -10.344 46.086 1.00 80.31 114 ALA A CA 1
ATOM 918 C C . ALA A 1 114 ? -21.352 -10.115 46.854 1.00 80.31 114 ALA A C 1
ATOM 920 O O . ALA A 1 114 ? -21.423 -10.358 48.056 1.00 80.31 114 ALA A O 1
ATOM 921 N N . SER A 1 115 ? -22.411 -9.686 46.163 1.00 73.06 115 SER A N 1
ATOM 922 C CA . SER A 1 115 ? -23.734 -9.487 46.768 1.00 73.06 115 SER A CA 1
ATOM 923 C C . SER A 1 115 ? -24.424 -10.812 47.116 1.00 73.06 115 SER A C 1
ATOM 925 O O . SER A 1 115 ? -25.113 -10.892 48.131 1.00 73.06 115 SER A O 1
ATOM 927 N N . THR A 1 116 ? -24.227 -11.863 46.310 1.00 65.50 116 THR A N 1
ATOM 928 C CA . THR A 1 116 ? -24.796 -13.198 46.565 1.00 65.50 116 THR A CA 1
ATOM 929 C C . THR A 1 116 ? -24.073 -13.977 47.662 1.00 65.50 116 THR A C 1
ATOM 931 O O . THR A 1 116 ? -24.702 -14.810 48.306 1.00 65.50 116 THR A O 1
ATOM 934 N N . ASP A 1 117 ? -22.796 -13.682 47.916 1.00 59.03 117 ASP A N 1
ATOM 935 C CA . ASP A 1 117 ? -21.993 -14.342 48.956 1.00 59.03 117 ASP A CA 1
ATOM 936 C C . ASP A 1 117 ? -22.154 -13.714 50.354 1.00 59.03 117 ASP A C 1
ATOM 938 O O . ASP A 1 117 ? -21.509 -14.157 51.304 1.00 59.03 117 ASP A O 1
ATOM 942 N N . THR A 1 118 ? -23.030 -12.713 50.525 1.00 51.91 118 THR A N 1
ATOM 943 C CA . THR A 1 118 ? -23.369 -12.199 51.862 1.00 51.91 118 THR A CA 1
ATOM 944 C C . THR A 1 118 ? -24.274 -13.221 52.563 1.00 51.91 118 THR A C 1
ATOM 946 O O . THR A 1 118 ? -25.424 -13.388 52.145 1.00 51.91 118 THR A O 1
ATOM 949 N N . PRO A 1 119 ? -23.826 -13.916 53.628 1.00 51.94 119 PRO A N 1
ATOM 950 C CA . PRO A 1 119 ? -24.685 -14.851 54.337 1.00 51.94 119 PRO A CA 1
ATOM 951 C C . PRO A 1 119 ? -25.807 -14.051 54.993 1.00 51.94 119 PRO A C 1
ATOM 953 O O . PRO A 1 119 ? -25.540 -13.140 55.779 1.00 51.94 119 PRO A O 1
ATOM 956 N N . GLN A 1 120 ? -27.060 -14.395 54.693 1.00 50.44 120 GLN A N 1
ATOM 957 C CA . GLN A 1 120 ? -28.191 -13.995 55.523 1.00 50.44 120 GLN A CA 1
ATOM 958 C C . GLN A 1 120 ? -27.922 -14.503 56.945 1.00 50.44 120 GLN A C 1
ATOM 960 O O . GLN A 1 120 ? -28.140 -15.675 57.255 1.00 50.44 120 GLN A O 1
ATOM 965 N N . SER A 1 121 ? -27.419 -13.629 57.819 1.00 50.06 121 SER A N 1
ATOM 966 C CA . SER A 1 121 ? -27.451 -13.840 59.257 1.00 50.06 121 SER A CA 1
ATOM 967 C C . SER A 1 121 ? -28.915 -13.776 59.680 1.00 50.06 121 SER A C 1
ATOM 969 O O . SER A 1 121 ? -29.467 -12.722 59.982 1.00 50.06 121 SER A O 1
ATOM 971 N N . ASN A 1 122 ? -29.559 -14.942 59.641 1.00 50.78 122 ASN A N 1
ATOM 972 C CA . ASN A 1 122 ? -30.840 -15.188 60.276 1.00 50.78 122 ASN A CA 1
ATOM 973 C C . ASN A 1 122 ? -30.748 -14.752 61.742 1.00 50.78 122 ASN A C 1
ATOM 975 O O . ASN A 1 122 ? -30.173 -15.446 62.579 1.00 50.78 122 ASN A O 1
ATOM 979 N N . THR A 1 123 ? -31.345 -13.610 62.051 1.00 58.41 123 THR A N 1
ATOM 980 C CA . THR A 1 123 ? -31.858 -13.304 63.378 1.00 58.41 123 THR A CA 1
ATOM 981 C C . THR A 1 123 ? -33.310 -13.776 63.441 1.00 58.41 123 THR A C 1
ATOM 983 O O . THR A 1 123 ? -34.173 -13.199 62.783 1.00 58.41 123 THR A O 1
ATOM 986 N N . PRO A 1 124 ? -33.644 -14.769 64.279 1.00 51.59 124 PRO A N 1
ATOM 987 C CA . PRO A 1 124 ? -34.948 -14.817 64.902 1.00 51.59 124 PRO A CA 1
ATOM 988 C C . PRO A 1 124 ? -34.817 -14.159 66.273 1.00 51.59 124 PRO A C 1
ATOM 990 O O . PRO A 1 124 ? -34.250 -14.705 67.218 1.00 51.59 124 PRO A O 1
ATOM 993 N N . SER A 1 125 ? -35.326 -12.934 66.338 1.00 55.53 125 SER A N 1
ATOM 994 C CA . SER A 1 125 ? -35.669 -12.255 67.578 1.00 55.53 125 SER A CA 1
ATOM 995 C C . SER A 1 125 ? -36.858 -12.959 68.241 1.00 55.53 125 SER A C 1
ATOM 997 O O . SER A 1 125 ? -37.865 -13.196 67.579 1.00 55.53 125 SER A O 1
ATOM 999 N N . GLY A 1 126 ? -36.738 -13.219 69.547 1.00 53.69 126 GLY A N 1
ATOM 1000 C CA . GLY A 1 126 ? -37.848 -13.308 70.499 1.00 53.69 126 GLY A CA 1
ATOM 1001 C C . GLY A 1 126 ? -38.667 -14.602 70.526 1.00 53.69 126 GLY A C 1
ATOM 1002 O O . GLY A 1 126 ? -39.492 -14.834 69.651 1.00 53.69 126 GLY A O 1
ATOM 1003 N N . SER A 1 127 ? -38.678 -15.303 71.662 1.00 53.69 127 SER A N 1
ATOM 1004 C CA . SER A 1 127 ? -39.618 -14.989 72.757 1.00 53.69 127 SER A CA 1
ATOM 1005 C C . SER A 1 127 ? -39.648 -16.093 73.822 1.00 53.69 127 SER A C 1
ATOM 1007 O O . SER A 1 127 ? -39.837 -17.252 73.476 1.00 53.69 127 SER A O 1
ATOM 1009 N N . GLN A 1 128 ? -39.584 -15.632 75.080 1.00 44.06 128 GLN A N 1
ATOM 1010 C CA . GLN A 1 128 ? -40.016 -16.247 76.351 1.00 44.06 128 GLN A CA 1
ATOM 1011 C C . GLN A 1 128 ? -39.253 -17.450 76.915 1.00 44.06 128 GLN A C 1
ATOM 1013 O O . 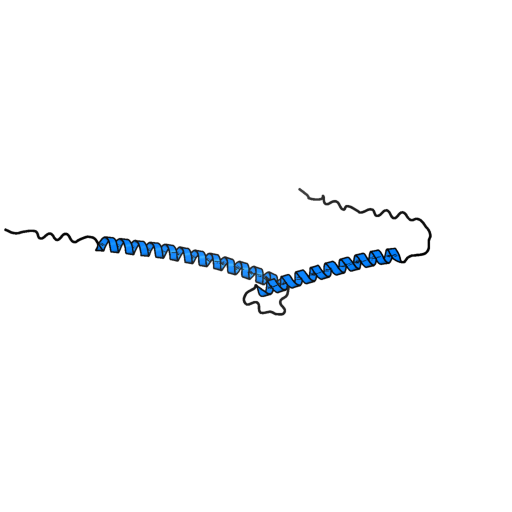GLN A 1 128 ? -39.150 -18.500 76.252 1.00 44.06 128 GLN A O 1
#

Secondary struct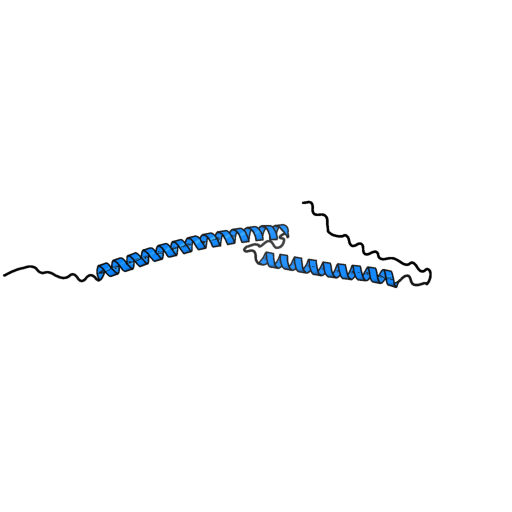ure (DSSP, 8-state):
---------------------S--SHHHHHHHHHHHHHHHHHHHHHHHHHHHHHHHHHTSTT---TT--HHHHHHHHHHHHHHHHHHHHHHHHHHHHHHHHHHHHHHHHHHHHHHHTS----------

Mean predicted aligned error: 15.39 Å